Protein AF-A0A947BN71-F1 (afdb_monomer_lite)

Sequence (110 aa):
MTQFLQTMSADQVSSLLRFADFDTSIDAHERLEVEAFARGHRGFELCFASLQQFVMQCVAQSSSVPDSLLIEKAVQNRDWDLLERESGSEGRKTLQQRLRGQVDALLKGC

Foldseek 3Di:
DLVVLLPDALQRLLVVLQVVLDDDDDDPVLVVLLVCQLVPVDDCVVNLVSQQSLLSNLSNVDPDRADRLLCNCNHNNHDQVPDDDPDPPQDPVNSSNVNSPSSVVSVVVD

Secondary structure (DSSP, 8-state):
-HHHHHHS-HHHHHHHHHHTT------HHHHHHHHHHHTTSS-GGGSHHHHHHHHHHHHHH--SPPPHHIIIIIIT---GGGS--SSTT--HHHHHHHHHHHHHHHHHH-

Structure (mmCIF, N/CA/C/O backbone):
data_AF-A0A947BN71-F1
#
_entry.id   AF-A0A947BN71-F1
#
loop_
_atom_site.group_PDB
_atom_site.id
_atom_site.type_symbol
_atom_site.label_atom_id
_atom_site.label_alt_id
_atom_site.label_comp_id
_atom_site.label_asym_id
_atom_site.label_entity_id
_atom_site.label_seq_id
_atom_site.pdbx_PDB_ins_code
_atom_site.Cartn_x
_atom_site.Cartn_y
_atom_site.Cartn_z
_atom_site.occupancy
_atom_site.B_iso_or_equiv
_atom_site.auth_seq_id
_atom_site.auth_comp_id
_atom_site.auth_asym_id
_atom_site.auth_atom_id
_atom_site.pdbx_PDB_model_num
ATOM 1 N N . MET A 1 1 ? -10.697 -12.175 -10.809 1.00 45.31 1 MET A N 1
ATOM 2 C CA . MET A 1 1 ? -9.642 -12.608 -9.860 1.00 45.31 1 MET A CA 1
ATOM 3 C C . MET A 1 1 ? -9.537 -11.737 -8.604 1.00 45.31 1 MET A C 1
ATOM 5 O O . MET A 1 1 ? -8.955 -12.193 -7.635 1.00 45.31 1 MET A O 1
ATOM 9 N N . THR A 1 2 ? -10.130 -10.539 -8.562 1.00 52.03 2 THR A N 1
ATOM 10 C CA . THR A 1 2 ? -10.023 -9.595 -7.431 1.00 52.03 2 THR A CA 1
ATOM 11 C C . THR A 1 2 ? -10.850 -9.961 -6.190 1.00 52.03 2 THR A C 1
ATOM 13 O O . THR A 1 2 ? -10.456 -9.608 -5.087 1.00 52.03 2 THR A O 1
ATOM 16 N N . GLN A 1 3 ? -11.949 -10.714 -6.324 1.00 58.25 3 GLN A N 1
ATOM 17 C CA . GLN A 1 3 ? -12.826 -11.042 -5.187 1.00 58.25 3 GLN A CA 1
ATOM 18 C C . GLN A 1 3 ? -12.232 -12.080 -4.214 1.00 58.25 3 GLN A C 1
ATOM 20 O O . GLN A 1 3 ? -12.488 -12.010 -3.018 1.00 58.25 3 GLN A O 1
ATOM 25 N N . PHE A 1 4 ? -11.402 -13.008 -4.705 1.00 58.97 4 PHE A N 1
ATOM 26 C CA . PHE A 1 4 ? -10.803 -14.067 -3.877 1.00 58.97 4 PHE A CA 1
ATOM 27 C C . PHE A 1 4 ? -9.758 -13.530 -2.899 1.00 58.97 4 PHE A C 1
ATOM 29 O O . PHE A 1 4 ? -9.723 -13.947 -1.744 1.00 58.97 4 PHE A O 1
ATOM 36 N N . LEU A 1 5 ? -8.943 -12.567 -3.339 1.00 66.25 5 LEU A N 1
ATOM 37 C CA . LEU A 1 5 ? -7.953 -11.945 -2.465 1.00 66.25 5 LEU A CA 1
ATOM 38 C C . LEU A 1 5 ? -8.627 -11.181 -1.329 1.00 66.25 5 LEU A C 1
ATOM 40 O O . LEU A 1 5 ? -8.113 -11.213 -0.222 1.00 66.25 5 LEU A O 1
ATOM 44 N N . GLN A 1 6 ? -9.782 -10.551 -1.556 1.00 74.19 6 GLN A N 1
ATOM 45 C CA . GLN A 1 6 ? -10.447 -9.753 -0.521 1.00 74.19 6 GLN A CA 1
ATOM 46 C C . GLN A 1 6 ? -10.944 -10.575 0.675 1.00 74.19 6 GLN A C 1
ATOM 48 O O . GLN A 1 6 ? -11.012 -10.039 1.778 1.00 74.19 6 GLN A O 1
ATOM 53 N N . THR A 1 7 ? -11.231 -11.867 0.490 1.00 81.69 7 THR A N 1
ATOM 54 C CA . THR A 1 7 ? -11.684 -12.764 1.568 1.00 81.69 7 THR A CA 1
ATOM 55 C C . THR A 1 7 ? -10.550 -13.439 2.343 1.00 81.69 7 THR A C 1
ATOM 57 O O . THR A 1 7 ? -10.801 -14.025 3.391 1.00 81.69 7 THR A O 1
ATOM 60 N N . MET A 1 8 ? -9.316 -13.390 1.835 1.00 87.75 8 MET A N 1
ATOM 61 C CA . MET A 1 8 ? -8.155 -14.032 2.463 1.00 87.75 8 MET A CA 1
ATOM 62 C C . MET A 1 8 ? -7.588 -13.167 3.593 1.00 87.75 8 MET A C 1
ATOM 64 O O . MET A 1 8 ? -7.623 -11.937 3.516 1.00 87.75 8 MET A O 1
ATOM 68 N N . SER A 1 9 ? -7.027 -13.791 4.631 1.00 90.50 9 SER A N 1
ATOM 69 C CA . SER A 1 9 ? -6.251 -13.056 5.639 1.00 90.50 9 SER A CA 1
ATOM 70 C C . SER A 1 9 ? -4.950 -12.504 5.040 1.00 90.50 9 SER A C 1
ATOM 72 O O . SER A 1 9 ? -4.472 -12.990 4.009 1.00 90.50 9 SER A O 1
ATOM 74 N N . ALA A 1 10 ? -4.356 -11.499 5.689 1.00 90.75 10 ALA A N 1
ATOM 75 C CA . ALA A 1 10 ? -3.078 -10.926 5.263 1.00 90.75 10 ALA A CA 1
ATOM 76 C C . ALA A 1 10 ? -1.965 -11.990 5.160 1.00 90.75 10 ALA A C 1
ATOM 78 O O . ALA A 1 10 ? -1.203 -12.006 4.189 1.00 90.75 10 ALA A O 1
ATOM 79 N N . ASP A 1 11 ? -1.933 -12.936 6.103 1.00 91.94 11 ASP A N 1
ATOM 80 C CA . ASP A 1 11 ? -0.995 -14.063 6.093 1.00 91.94 11 ASP A CA 1
ATOM 81 C C . ASP A 1 11 ? -1.194 -14.964 4.874 1.00 91.94 11 ASP A C 1
ATOM 83 O O . ASP A 1 11 ? -0.232 -15.307 4.191 1.00 91.94 11 ASP A O 1
ATOM 87 N N . GLN A 1 12 ? -2.445 -15.307 4.554 1.00 93.06 12 GLN A N 1
ATOM 88 C CA . GLN A 1 12 ? -2.761 -16.155 3.405 1.00 93.06 12 GLN A CA 1
ATOM 89 C C . GLN A 1 12 ? -2.352 -15.497 2.084 1.00 93.06 12 GLN A C 1
ATOM 91 O O . GLN A 1 12 ? -1.817 -16.173 1.206 1.00 93.06 12 GLN A O 1
ATOM 96 N N . VAL A 1 13 ? -2.576 -14.187 1.938 1.00 92.94 13 VAL A N 1
ATOM 97 C CA . VAL A 1 13 ? -2.125 -13.438 0.755 1.00 92.94 13 VAL A CA 1
ATOM 98 C C . VAL A 1 13 ? -0.601 -13.417 0.676 1.0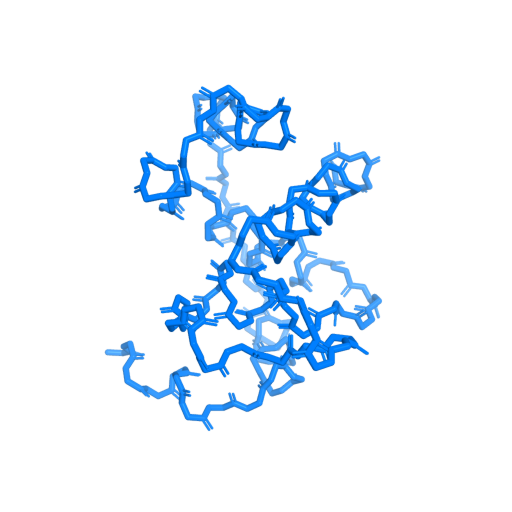0 92.94 13 VAL A C 1
ATOM 100 O O . VAL A 1 13 ? -0.046 -13.681 -0.386 1.00 92.94 13 VAL A O 1
ATOM 103 N N . SER A 1 14 ? 0.082 -13.170 1.792 1.00 92.88 14 SER A N 1
ATOM 104 C CA . SER A 1 14 ? 1.548 -13.142 1.837 1.00 92.88 14 SER A CA 1
ATOM 105 C C . SER A 1 14 ? 2.152 -14.503 1.479 1.00 92.88 14 SER A C 1
ATOM 107 O O . SER A 1 14 ? 3.070 -14.586 0.665 1.00 92.88 14 SER A O 1
ATOM 109 N N . SER A 1 15 ? 1.601 -15.590 2.026 1.00 93.38 15 SER A N 1
ATOM 110 C CA . SER A 1 15 ? 1.988 -16.957 1.667 1.00 93.38 15 SER A CA 1
ATOM 111 C C . SER A 1 15 ? 1.729 -17.265 0.196 1.00 93.38 15 SER A C 1
ATOM 113 O O . SER A 1 15 ? 2.569 -17.904 -0.432 1.00 93.38 15 SER A O 1
ATOM 115 N N . LEU A 1 16 ? 0.607 -16.803 -0.366 1.00 93.62 16 LEU A N 1
ATOM 116 C CA . LEU A 1 16 ? 0.292 -16.988 -1.782 1.00 93.62 16 LEU A CA 1
ATOM 117 C C . LEU A 1 16 ? 1.302 -16.272 -2.684 1.00 93.62 16 LEU A C 1
ATOM 119 O O . LEU A 1 16 ? 1.765 -16.874 -3.646 1.00 93.62 16 LEU A O 1
ATOM 123 N N . LEU A 1 17 ? 1.659 -15.023 -2.371 1.00 93.31 17 LEU A N 1
ATOM 124 C CA . LEU A 1 17 ? 2.633 -14.248 -3.147 1.00 93.31 17 LEU A CA 1
ATOM 125 C C . LEU A 1 17 ? 4.009 -14.920 -3.172 1.00 93.31 17 LEU A C 1
ATOM 127 O O . LEU A 1 17 ? 4.613 -15.031 -4.234 1.00 93.31 17 LEU A O 1
ATOM 131 N N . ARG A 1 18 ? 4.467 -15.427 -2.022 1.00 93.56 18 ARG A N 1
ATOM 132 C CA . ARG A 1 18 ? 5.726 -16.184 -1.922 1.00 93.56 18 ARG A CA 1
ATOM 133 C C . ARG A 1 18 ? 5.660 -17.515 -2.653 1.00 93.56 18 ARG A C 1
ATOM 135 O O . ARG A 1 18 ? 6.593 -17.883 -3.349 1.00 93.56 18 ARG A O 1
ATOM 142 N N . PHE A 1 19 ? 4.563 -18.250 -2.486 1.00 93.81 19 PHE A N 1
ATOM 143 C CA . PHE A 1 19 ? 4.380 -19.543 -3.141 1.00 93.81 19 PHE A CA 1
ATOM 144 C C . PHE A 1 19 ? 4.329 -19.409 -4.666 1.00 93.81 19 PHE A C 1
ATOM 146 O O . PHE A 1 19 ? 4.869 -20.252 -5.374 1.00 93.81 19 PHE A O 1
ATOM 153 N N . ALA A 1 20 ? 3.686 -18.352 -5.163 1.00 92.44 20 ALA A N 1
ATOM 154 C CA . ALA A 1 20 ? 3.614 -18.045 -6.584 1.00 92.44 20 ALA A CA 1
ATOM 155 C C . ALA A 1 20 ? 4.936 -17.509 -7.158 1.00 92.44 20 ALA A C 1
ATOM 157 O O . ALA A 1 20 ? 4.984 -17.280 -8.363 1.00 92.44 20 ALA A O 1
ATOM 158 N N . ASP A 1 21 ? 5.952 -17.290 -6.312 1.00 90.19 21 ASP A N 1
ATOM 159 C CA . ASP A 1 21 ? 7.206 -16.615 -6.657 1.00 90.19 21 ASP A CA 1
ATOM 160 C C . ASP A 1 21 ? 6.932 -15.328 -7.445 1.00 90.19 21 ASP A C 1
ATOM 162 O O . ASP A 1 21 ? 7.398 -15.136 -8.567 1.00 90.19 21 ASP A O 1
ATOM 166 N N . PHE A 1 22 ? 6.032 -14.496 -6.900 1.00 91.38 22 PHE A N 1
ATOM 167 C CA . PHE A 1 22 ? 5.541 -13.328 -7.616 1.00 91.38 22 PHE A CA 1
ATOM 168 C C . PHE A 1 22 ? 6.696 -12.373 -7.925 1.00 91.38 22 PHE A C 1
ATOM 170 O O . PHE A 1 22 ? 7.229 -11.707 -7.036 1.00 91.38 22 PHE A O 1
ATOM 177 N N . ASP A 1 23 ? 7.024 -12.281 -9.208 1.00 88.75 23 ASP A N 1
ATOM 178 C CA . ASP A 1 23 ? 8.059 -11.407 -9.729 1.00 88.75 23 ASP A CA 1
ATOM 179 C C . ASP A 1 23 ? 7.456 -10.451 -10.759 1.00 88.75 23 ASP A C 1
ATOM 181 O O . ASP A 1 23 ? 6.819 -10.851 -11.737 1.00 88.75 23 ASP A O 1
ATOM 185 N N . THR A 1 24 ? 7.628 -9.160 -10.508 1.00 87.12 24 THR A N 1
ATOM 186 C CA . THR A 1 24 ? 7.230 -8.086 -11.415 1.00 87.12 24 THR A CA 1
ATOM 187 C C . THR A 1 24 ? 8.313 -7.029 -11.385 1.00 87.12 24 THR A C 1
ATOM 189 O O . THR A 1 24 ? 8.836 -6.705 -10.327 1.00 87.12 24 THR A O 1
ATOM 192 N N . SER A 1 25 ? 8.644 -6.446 -12.528 1.00 82.62 25 SER A N 1
ATOM 193 C CA . SER A 1 25 ? 9.518 -5.277 -12.563 1.00 82.62 25 SER A CA 1
ATOM 194 C C . SER A 1 25 ? 8.666 -4.018 -12.484 1.00 82.62 25 SER A C 1
ATOM 196 O O . SER A 1 25 ? 7.836 -3.814 -13.369 1.00 82.62 25 SER A O 1
ATOM 198 N N . ILE A 1 26 ? 8.891 -3.181 -11.473 1.00 88.69 26 ILE A N 1
ATOM 199 C CA . ILE A 1 26 ? 8.436 -1.789 -11.520 1.00 88.69 26 ILE A CA 1
ATOM 200 C C . ILE A 1 26 ? 9.467 -0.938 -12.263 1.00 88.69 26 ILE A C 1
ATOM 202 O O . ILE A 1 26 ? 10.678 -1.110 -12.081 1.00 88.69 26 ILE A O 1
ATOM 206 N N . ASP A 1 27 ? 9.008 -0.028 -13.112 1.00 91.88 27 ASP A N 1
ATOM 207 C CA . ASP A 1 27 ? 9.891 0.888 -13.824 1.00 91.88 27 ASP A CA 1
ATOM 208 C C . ASP A 1 27 ? 10.316 2.093 -12.955 1.00 91.88 27 ASP A C 1
ATOM 210 O O . ASP A 1 27 ? 9.919 2.263 -11.796 1.00 91.88 27 ASP A O 1
ATOM 214 N N . ALA A 1 28 ? 11.187 2.947 -13.502 1.00 92.94 28 ALA A N 1
ATOM 215 C CA . ALA A 1 28 ? 11.684 4.118 -12.783 1.00 92.94 28 ALA A CA 1
ATOM 216 C C . ALA A 1 28 ? 10.580 5.146 -12.473 1.00 92.94 28 ALA A C 1
ATOM 218 O O . ALA A 1 28 ? 10.674 5.863 -11.476 1.00 92.94 28 ALA A O 1
ATOM 219 N N . HIS A 1 29 ? 9.550 5.240 -13.315 1.00 93.25 29 HIS A N 1
ATOM 220 C CA . HIS A 1 29 ? 8.432 6.148 -13.104 1.00 93.25 29 HIS A CA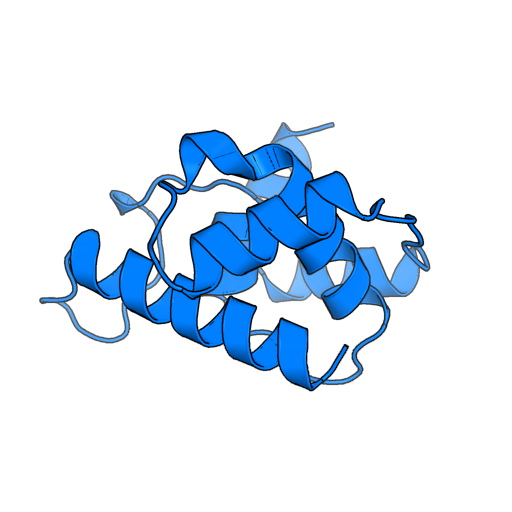 1
ATOM 221 C C . HIS A 1 29 ? 7.535 5.643 -11.974 1.00 93.25 29 HIS A C 1
ATOM 223 O O . HIS A 1 29 ? 7.260 6.389 -11.037 1.00 93.25 29 HIS A O 1
ATOM 229 N N . GLU A 1 30 ? 7.166 4.366 -12.004 1.00 93.94 30 GLU A N 1
ATOM 230 C CA . GLU A 1 30 ? 6.386 3.697 -10.962 1.00 93.94 30 GLU A CA 1
ATOM 231 C C . GLU A 1 30 ? 7.093 3.786 -9.607 1.00 93.94 30 GLU A C 1
ATOM 233 O O . GLU A 1 30 ? 6.475 4.149 -8.602 1.00 93.94 30 GLU A O 1
ATOM 238 N N . ARG A 1 31 ? 8.418 3.575 -9.576 1.00 94.50 31 ARG A N 1
ATOM 239 C CA . ARG A 1 31 ? 9.214 3.754 -8.353 1.00 94.50 31 ARG A CA 1
ATOM 240 C C . ARG A 1 31 ? 9.126 5.183 -7.808 1.00 94.50 31 ARG A C 1
ATOM 242 O O . ARG A 1 31 ? 8.940 5.361 -6.604 1.00 94.50 31 ARG A O 1
ATOM 249 N N . LEU A 1 32 ? 9.197 6.204 -8.667 1.00 95.31 32 LEU A N 1
ATOM 250 C CA . LEU A 1 32 ? 9.031 7.603 -8.248 1.00 95.31 32 LEU A CA 1
ATOM 251 C C . LEU A 1 32 ? 7.635 7.876 -7.673 1.00 95.31 32 LEU A C 1
ATOM 253 O O . LEU A 1 32 ? 7.503 8.656 -6.727 1.00 95.31 32 LEU A O 1
ATOM 257 N N . GLU A 1 33 ? 6.590 7.240 -8.203 1.00 96.06 33 GLU A N 1
ATOM 258 C CA . GLU A 1 33 ? 5.239 7.371 -7.656 1.00 96.06 33 GLU A CA 1
ATOM 259 C C . GLU A 1 33 ? 5.125 6.779 -6.247 1.00 96.06 33 GLU A C 1
ATOM 261 O O . GLU A 1 33 ? 4.511 7.395 -5.367 1.00 96.06 33 GLU A O 1
ATOM 266 N N . VAL A 1 34 ? 5.745 5.617 -6.020 1.00 96.50 34 VAL A N 1
ATOM 267 C CA . VAL A 1 34 ? 5.806 4.963 -4.705 1.00 96.50 34 VAL A CA 1
ATOM 268 C C . VAL A 1 34 ? 6.580 5.828 -3.707 1.00 96.50 34 VAL A C 1
ATOM 270 O O . VAL A 1 34 ? 6.106 6.066 -2.594 1.00 96.50 34 VAL A O 1
ATOM 273 N N . GLU A 1 35 ? 7.721 6.387 -4.111 1.00 96.62 35 GLU A N 1
ATOM 274 C CA . GLU A 1 35 ? 8.486 7.323 -3.281 1.00 96.62 35 GLU A CA 1
ATOM 275 C C . GLU A 1 35 ? 7.686 8.587 -2.938 1.00 96.62 35 GLU A C 1
ATOM 277 O O . GLU A 1 35 ? 7.683 9.047 -1.792 1.00 96.62 35 GLU A O 1
ATOM 282 N N . ALA A 1 36 ? 6.978 9.158 -3.916 1.00 96.88 36 ALA A N 1
ATOM 283 C CA . ALA A 1 36 ? 6.133 10.327 -3.703 1.00 96.88 36 ALA A CA 1
ATOM 284 C C . ALA A 1 36 ? 4.990 10.032 -2.721 1.00 96.88 36 ALA A C 1
ATOM 286 O O . ALA A 1 36 ? 4.625 10.898 -1.919 1.00 96.88 36 ALA A O 1
ATOM 287 N N . PHE A 1 37 ? 4.433 8.818 -2.745 1.00 97.38 37 PHE A N 1
ATOM 288 C CA . PHE A 1 37 ? 3.456 8.377 -1.756 1.00 97.38 37 PHE A CA 1
ATOM 289 C C . PHE A 1 37 ? 4.065 8.267 -0.358 1.00 97.38 37 PHE A C 1
ATOM 291 O O . PHE A 1 37 ? 3.522 8.868 0.574 1.00 97.38 37 PHE A O 1
ATOM 298 N N . ALA A 1 38 ? 5.193 7.563 -0.222 1.00 97.00 38 ALA A N 1
ATOM 299 C CA . ALA A 1 38 ? 5.887 7.344 1.047 1.00 97.00 38 ALA A CA 1
ATOM 300 C C . ALA A 1 38 ? 6.265 8.668 1.735 1.00 97.00 38 ALA A C 1
ATOM 302 O O . ALA A 1 38 ? 6.007 8.859 2.922 1.00 97.00 38 ALA A O 1
ATOM 303 N N . ARG A 1 39 ? 6.760 9.644 0.963 1.00 96.06 39 ARG A N 1
ATOM 304 C CA . ARG A 1 39 ? 7.109 10.999 1.442 1.00 96.06 39 ARG A CA 1
ATOM 305 C C . ARG A 1 39 ? 5.900 11.921 1.624 1.00 96.06 39 ARG A C 1
ATOM 307 O O . ARG A 1 39 ? 6.010 13.034 2.130 1.00 96.06 39 ARG A O 1
ATOM 314 N N . GLY A 1 40 ? 4.726 11.463 1.213 1.00 94.56 40 GLY A N 1
ATOM 315 C CA . GLY A 1 40 ? 3.458 12.138 1.414 1.00 94.56 40 GLY A CA 1
ATOM 316 C C . GLY A 1 40 ? 3.091 13.223 0.409 1.00 94.56 40 GLY A C 1
ATOM 317 O O . GLY A 1 40 ? 2.099 13.921 0.623 1.00 94.56 40 GLY A O 1
ATOM 318 N N . HIS A 1 41 ? 3.822 13.313 -0.700 1.00 94.75 41 HIS A N 1
ATOM 319 C CA . HIS A 1 41 ? 3.543 14.206 -1.825 1.00 94.75 41 HIS A CA 1
ATOM 320 C C . HIS A 1 41 ? 2.374 13.729 -2.696 1.00 94.75 41 HIS A C 1
ATOM 322 O O . HIS A 1 41 ? 1.802 14.52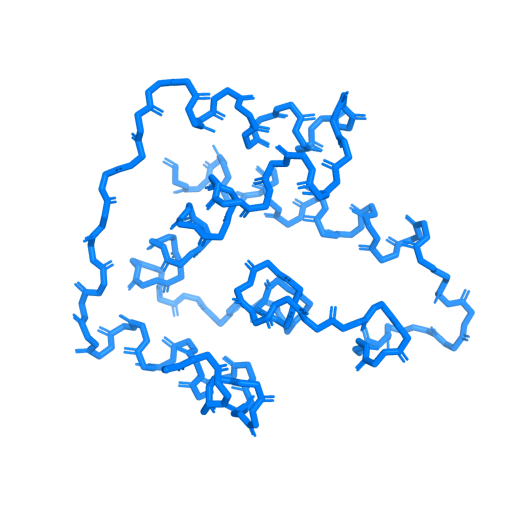8 -3.435 1.00 94.75 41 HIS A O 1
ATOM 328 N N . ARG A 1 42 ? 1.993 12.446 -2.601 1.00 92.31 42 ARG A N 1
ATOM 329 C CA . ARG A 1 42 ? 0.882 11.868 -3.367 1.00 92.31 42 ARG A CA 1
ATOM 330 C C . ARG A 1 42 ? -0.152 11.162 -2.487 1.00 92.31 42 ARG A C 1
ATOM 332 O O . ARG A 1 42 ? 0.152 10.627 -1.415 1.00 92.31 42 ARG A O 1
ATOM 339 N N . GLY A 1 43 ? -1.408 11.215 -2.927 1.00 93.56 43 GLY A N 1
ATOM 340 C CA . GLY A 1 43 ? -2.514 10.465 -2.332 1.00 93.56 43 GLY A CA 1
ATOM 341 C C . GLY A 1 43 ? -2.502 9.004 -2.779 1.00 93.56 43 GLY A C 1
ATOM 342 O O . GLY A 1 43 ? -2.050 8.712 -3.879 1.00 93.56 43 GLY A O 1
ATOM 343 N N . PHE A 1 44 ? -3.031 8.113 -1.937 1.00 93.44 44 PHE A N 1
ATOM 344 C CA . PHE A 1 44 ? -3.056 6.664 -2.176 1.00 93.44 44 PHE A CA 1
ATOM 345 C C . PHE A 1 44 ? -3.688 6.282 -3.525 1.00 93.44 44 PHE A C 1
ATOM 347 O O . PHE A 1 44 ? -3.076 5.563 -4.303 1.00 93.44 44 PHE A O 1
ATOM 354 N N . GLU A 1 45 ? -4.871 6.821 -3.837 1.00 93.38 45 GLU A N 1
ATOM 355 C CA . GLU A 1 45 ? -5.614 6.453 -5.056 1.00 93.38 45 GLU A CA 1
ATOM 356 C C . GLU A 1 45 ? -4.842 6.767 -6.346 1.00 93.38 45 GLU A C 1
ATOM 358 O O . GLU A 1 45 ? -4.996 6.083 -7.351 1.00 93.38 45 GLU A O 1
ATOM 363 N N . LEU A 1 46 ? -3.988 7.795 -6.320 1.00 92.31 46 LEU A N 1
ATOM 364 C CA . LEU A 1 46 ? -3.233 8.229 -7.495 1.00 92.31 46 LEU A CA 1
ATOM 365 C C . LEU A 1 46 ? -2.026 7.337 -7.797 1.00 92.31 46 LEU A C 1
ATOM 367 O O . LEU A 1 46 ? -1.533 7.374 -8.916 1.00 92.31 46 LEU A O 1
ATOM 371 N N . CYS A 1 47 ? -1.524 6.592 -6.813 1.00 94.38 47 CYS A N 1
ATOM 372 C CA . CYS A 1 47 ? -0.354 5.720 -6.950 1.00 94.38 47 CYS A CA 1
ATOM 373 C C . CYS A 1 47 ? -0.690 4.247 -6.696 1.00 94.38 47 CYS A C 1
ATOM 375 O O . CYS A 1 47 ? 0.223 3.448 -6.517 1.00 94.38 47 CYS A O 1
ATOM 377 N N . PHE A 1 48 ? -1.975 3.885 -6.607 1.00 94.38 48 PHE A N 1
ATOM 378 C CA . PHE A 1 48 ? -2.381 2.564 -6.133 1.00 94.38 48 PHE A CA 1
ATOM 379 C C . PHE A 1 48 ? -1.810 1.428 -6.989 1.00 94.38 48 PHE A C 1
ATOM 381 O O . PHE A 1 48 ? -1.296 0.474 -6.423 1.00 94.38 48 PHE A O 1
ATOM 388 N N . ALA A 1 49 ? -1.845 1.540 -8.320 1.00 93.00 49 ALA A N 1
ATOM 389 C CA . ALA A 1 49 ? -1.349 0.488 -9.213 1.00 93.00 49 ALA A CA 1
ATOM 390 C C . ALA A 1 49 ? 0.149 0.199 -8.991 1.00 93.00 49 ALA A C 1
ATOM 392 O O . ALA A 1 49 ? 0.523 -0.929 -8.671 1.00 93.00 49 ALA A O 1
ATOM 393 N N . SER A 1 50 ? 0.976 1.244 -9.058 1.00 95.06 50 SER A N 1
ATOM 394 C CA . SER A 1 50 ? 2.426 1.189 -8.838 1.00 95.06 50 SER A CA 1
ATOM 395 C C . SER A 1 50 ? 2.766 0.718 -7.419 1.00 95.06 50 SER A C 1
ATOM 397 O O . SER A 1 50 ? 3.652 -0.108 -7.211 1.00 95.06 50 SER A O 1
ATOM 399 N N . LEU A 1 51 ? 2.011 1.197 -6.423 1.00 95.50 51 LEU A N 1
ATOM 400 C CA . LEU A 1 51 ? 2.167 0.797 -5.028 1.00 95.50 51 LEU A CA 1
ATOM 401 C C . LEU A 1 51 ? 1.825 -0.679 -4.812 1.00 95.50 51 LEU A C 1
ATOM 403 O O . LEU A 1 51 ? 2.556 -1.374 -4.112 1.00 95.50 51 LEU A O 1
ATOM 407 N N . GLN A 1 52 ? 0.730 -1.156 -5.399 1.00 95.50 52 GLN A N 1
ATOM 408 C CA . GLN A 1 52 ? 0.281 -2.535 -5.266 1.00 95.50 52 GLN A CA 1
ATOM 409 C C . GLN A 1 52 ? 1.330 -3.497 -5.825 1.00 95.50 52 GLN A C 1
ATOM 411 O O . GLN A 1 52 ? 1.716 -4.436 -5.132 1.00 95.50 52 GLN A O 1
ATOM 416 N N . GLN A 1 53 ? 1.831 -3.237 -7.035 1.00 94.75 53 GLN A N 1
ATOM 417 C CA . GLN A 1 53 ? 2.874 -4.058 -7.654 1.00 94.75 53 GLN A CA 1
ATOM 418 C C . GLN A 1 53 ? 4.158 -4.080 -6.821 1.00 94.75 53 GLN A C 1
ATOM 420 O O . GLN A 1 53 ? 4.669 -5.160 -6.521 1.00 94.75 53 GLN A O 1
ATOM 425 N N . PHE A 1 54 ? 4.632 -2.909 -6.386 1.00 95.38 54 PHE A N 1
ATOM 426 C CA . PHE A 1 54 ? 5.824 -2.793 -5.548 1.00 95.38 54 PHE A CA 1
ATOM 427 C C . PHE A 1 54 ? 5.694 -3.579 -4.238 1.00 95.38 54 PHE A C 1
ATOM 429 O O . PHE A 1 54 ? 6.572 -4.362 -3.877 1.00 95.38 54 PHE A O 1
ATOM 436 N N . VAL A 1 55 ? 4.577 -3.400 -3.527 1.00 94.94 55 VAL A N 1
ATOM 437 C CA . VAL A 1 55 ? 4.347 -4.088 -2.253 1.00 94.94 55 VAL A CA 1
ATOM 438 C C . VAL A 1 55 ? 4.232 -5.596 -2.464 1.00 94.94 55 VAL A C 1
ATOM 440 O O . VAL A 1 55 ? 4.828 -6.351 -1.700 1.00 94.94 55 VAL A O 1
ATOM 443 N N . MET A 1 56 ? 3.519 -6.050 -3.499 1.00 94.81 56 MET A N 1
ATOM 444 C CA . MET A 1 56 ? 3.417 -7.478 -3.814 1.00 94.81 56 MET A CA 1
ATOM 445 C C . MET A 1 56 ? 4.794 -8.101 -4.073 1.00 94.81 56 MET A C 1
ATOM 447 O O . MET A 1 56 ? 5.073 -9.173 -3.538 1.00 94.81 56 MET A O 1
ATOM 451 N N . GLN A 1 57 ? 5.661 -7.412 -4.823 1.00 93.81 57 GLN A N 1
ATOM 452 C CA . GLN A 1 57 ? 7.029 -7.859 -5.089 1.00 93.81 57 GLN A CA 1
ATOM 453 C C . GLN A 1 57 ? 7.862 -7.949 -3.802 1.00 93.81 57 GLN A C 1
ATOM 455 O O . GLN A 1 57 ? 8.427 -9.001 -3.505 1.00 93.81 57 GLN A O 1
ATOM 460 N N . CYS A 1 58 ? 7.901 -6.885 -2.994 1.00 93.50 58 CYS A N 1
ATOM 461 C CA . CYS A 1 58 ? 8.673 -6.891 -1.747 1.00 93.50 58 CYS A CA 1
ATOM 462 C C . CYS A 1 58 ? 8.164 -7.946 -0.748 1.00 93.50 58 CYS A C 1
ATOM 464 O O . CYS A 1 58 ? 8.959 -8.561 -0.040 1.00 93.50 58 CYS A O 1
ATOM 466 N N . VAL A 1 59 ? 6.853 -8.205 -0.691 1.00 93.50 59 VAL A N 1
ATOM 467 C CA . VAL A 1 59 ? 6.282 -9.263 0.164 1.00 93.50 59 VAL A CA 1
ATOM 468 C C . VAL A 1 59 ? 6.667 -10.660 -0.328 1.00 93.50 59 VAL A C 1
ATOM 470 O O . VAL A 1 59 ? 6.963 -11.526 0.499 1.00 93.50 59 VAL A O 1
ATOM 473 N N . ALA A 1 60 ? 6.682 -10.881 -1.645 1.00 93.38 60 ALA A N 1
ATOM 474 C CA . ALA A 1 60 ? 7.096 -12.150 -2.239 1.00 93.38 60 ALA A CA 1
ATOM 475 C C . ALA A 1 60 ? 8.582 -12.451 -1.981 1.00 93.38 60 ALA A C 1
ATOM 477 O O . ALA A 1 60 ? 8.932 -13.587 -1.672 1.00 93.38 60 ALA A O 1
ATOM 478 N N . GLN A 1 61 ? 9.439 -11.427 -2.031 1.00 91.31 61 GLN A N 1
ATOM 479 C CA . GLN A 1 61 ? 10.887 -11.558 -1.831 1.00 91.31 61 GLN A CA 1
ATOM 480 C C . GLN A 1 61 ? 11.308 -11.547 -0.351 1.00 91.31 61 GLN A C 1
ATOM 482 O O . GLN A 1 61 ? 12.395 -12.013 -0.007 1.00 91.31 61 GLN A O 1
ATOM 487 N N . SER A 1 62 ? 10.464 -11.028 0.544 1.00 88.25 62 SER A N 1
ATOM 488 C CA . SER A 1 62 ? 10.764 -10.962 1.974 1.00 88.25 62 SER A CA 1
ATOM 489 C C . SER A 1 62 ? 10.382 -12.242 2.719 1.00 88.25 62 SER A C 1
ATOM 491 O O . SER A 1 62 ? 9.268 -12.763 2.598 1.00 88.25 62 SER A O 1
ATOM 493 N N . SER A 1 63 ? 11.275 -12.690 3.604 1.00 83.38 63 SER A N 1
ATOM 494 C CA . SER A 1 63 ? 11.009 -13.745 4.587 1.00 83.38 63 SER A CA 1
ATOM 495 C C . SER A 1 63 ? 10.295 -13.242 5.851 1.00 83.38 63 SER A C 1
ATOM 497 O O . SER A 1 63 ? 9.806 -14.057 6.634 1.00 83.38 63 SER A O 1
ATOM 499 N N . SER A 1 64 ? 10.208 -11.922 6.064 1.00 86.00 64 SER A N 1
ATOM 500 C CA . SER A 1 64 ? 9.545 -11.336 7.236 1.00 86.00 64 SER A CA 1
ATOM 501 C C . SER A 1 64 ? 8.025 -11.370 7.108 1.00 86.00 64 SER A C 1
ATOM 503 O O . SER A 1 64 ? 7.478 -11.260 6.014 1.00 86.00 64 SER A O 1
ATOM 505 N N . VAL A 1 65 ? 7.310 -11.510 8.225 1.00 84.94 65 VAL A N 1
ATOM 506 C CA . VAL A 1 65 ? 5.847 -11.366 8.228 1.00 84.94 65 VAL A CA 1
ATOM 507 C C . VAL A 1 65 ? 5.519 -9.883 8.008 1.00 84.94 65 VAL A C 1
ATOM 509 O O . VAL A 1 65 ? 5.945 -9.061 8.823 1.00 84.94 65 VAL A O 1
ATOM 512 N N . PRO A 1 66 ? 4.840 -9.516 6.906 1.00 88.88 66 PRO A N 1
ATOM 513 C CA . PRO A 1 66 ? 4.460 -8.134 6.668 1.00 88.88 66 PRO A CA 1
ATOM 514 C C . PRO A 1 66 ? 3.345 -7.726 7.628 1.00 88.88 66 PRO A C 1
ATOM 516 O O . PRO A 1 66 ? 2.547 -8.546 8.074 1.00 88.88 66 PRO A O 1
ATOM 519 N N . ASP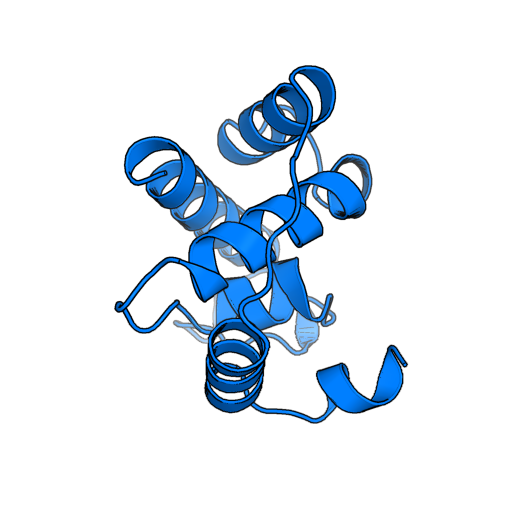 A 1 67 ? 3.276 -6.434 7.912 1.00 92.12 67 ASP A N 1
ATOM 520 C CA . ASP A 1 67 ? 2.184 -5.869 8.693 1.00 92.12 67 ASP A CA 1
ATOM 521 C C . ASP A 1 67 ? 0.834 -6.036 7.969 1.00 92.12 67 ASP A C 1
ATOM 523 O O . ASP A 1 67 ? 0.754 -5.891 6.742 1.00 92.12 67 ASP A O 1
ATOM 527 N N . SER A 1 68 ? -0.234 -6.336 8.719 1.00 93.31 68 SER A N 1
ATOM 528 C CA . SER A 1 68 ? -1.564 -6.580 8.151 1.00 93.31 68 SER A CA 1
ATOM 529 C C . SER A 1 68 ? -2.085 -5.369 7.377 1.00 93.31 68 SER A C 1
ATOM 531 O O . SER A 1 68 ? -2.631 -5.548 6.287 1.00 93.31 68 SER A O 1
ATOM 533 N N . LEU A 1 69 ? -1.827 -4.139 7.845 1.00 94.88 69 LEU A N 1
ATOM 534 C CA . LEU A 1 69 ? -2.246 -2.909 7.167 1.00 94.88 69 LEU A CA 1
ATOM 535 C C . LEU A 1 69 ? -1.688 -2.830 5.743 1.00 94.88 69 LEU A C 1
ATOM 537 O O . LEU A 1 69 ? -2.392 -2.414 4.818 1.00 94.88 69 LEU A O 1
ATOM 541 N N . LEU A 1 70 ? -0.422 -3.209 5.571 1.00 95.00 70 LEU A N 1
ATOM 542 C CA . LEU A 1 70 ? 0.260 -3.163 4.286 1.00 95.00 70 LEU A CA 1
ATOM 543 C C . LEU A 1 70 ? -0.446 -4.073 3.276 1.00 95.00 70 LEU A C 1
ATOM 545 O O . LEU A 1 70 ? -0.742 -3.652 2.160 1.00 95.00 70 LEU A O 1
ATOM 549 N N . ILE A 1 71 ? -0.766 -5.302 3.677 1.00 95.25 71 ILE A N 1
ATOM 550 C CA . ILE A 1 71 ? -1.439 -6.268 2.805 1.00 95.25 71 ILE A CA 1
ATOM 551 C C . ILE A 1 71 ? -2.885 -5.852 2.547 1.00 95.25 71 ILE A C 1
ATOM 553 O O . ILE A 1 71 ? -3.320 -5.763 1.397 1.00 95.25 71 ILE A O 1
ATOM 557 N N . GLU A 1 72 ? -3.626 -5.541 3.605 1.00 94.81 72 GLU A N 1
ATOM 558 C CA . GLU A 1 72 ? -5.039 -5.193 3.520 1.00 94.81 72 GLU A CA 1
ATOM 559 C C . GLU A 1 72 ? -5.275 -3.958 2.662 1.00 94.81 72 GLU A C 1
ATOM 561 O O . GLU A 1 72 ? -6.187 -3.941 1.826 1.00 94.81 72 GLU A O 1
ATOM 566 N N . LYS A 1 73 ? -4.433 -2.931 2.820 1.00 95.38 73 LYS A N 1
ATOM 567 C CA . LYS A 1 73 ? -4.609 -1.694 2.073 1.00 95.38 73 LYS A CA 1
ATOM 568 C C . LYS A 1 73 ? -3.859 -1.675 0.749 1.00 95.38 73 LYS A C 1
ATOM 570 O O . LYS A 1 73 ? -4.480 -1.392 -0.271 1.00 95.38 73 LYS A O 1
ATOM 575 N N . ALA A 1 74 ? -2.559 -1.956 0.724 1.00 95.12 74 ALA A N 1
ATOM 576 C CA . ALA A 1 74 ? -1.776 -1.807 -0.504 1.00 95.12 74 ALA A CA 1
ATOM 577 C C . ALA A 1 74 ? -1.952 -2.976 -1.483 1.00 95.12 74 ALA A C 1
ATOM 579 O O . ALA A 1 74 ? -1.843 -2.756 -2.684 1.00 95.12 74 ALA A O 1
ATOM 580 N N . VAL A 1 75 ? -2.279 -4.186 -1.009 1.00 94.31 75 VAL A N 1
ATOM 581 C CA . VAL A 1 75 ? -2.470 -5.358 -1.885 1.00 94.31 75 VAL A CA 1
ATOM 582 C C . VAL A 1 75 ? -3.947 -5.640 -2.151 1.00 94.31 75 VAL A C 1
ATOM 584 O O . VAL A 1 75 ? -4.347 -5.786 -3.303 1.00 94.31 75 VAL A O 1
ATOM 587 N N . GLN A 1 76 ? -4.780 -5.706 -1.113 1.00 93.69 76 GLN A N 1
ATOM 588 C CA . GLN A 1 76 ? -6.199 -6.075 -1.246 1.00 93.69 76 GLN A CA 1
ATOM 589 C C . GLN A 1 76 ? -7.128 -4.874 -1.507 1.00 93.69 76 GLN A C 1
ATOM 591 O O . GLN A 1 76 ? -8.302 -5.072 -1.837 1.00 93.69 76 GLN A O 1
ATOM 596 N N . ASN A 1 77 ? -6.614 -3.646 -1.362 1.00 94.44 77 ASN A N 1
ATOM 597 C CA . ASN A 1 77 ? -7.363 -2.389 -1.442 1.00 94.44 77 ASN A CA 1
ATOM 598 C C . ASN A 1 77 ? -8.659 -2.386 -0.622 1.00 94.44 77 ASN A C 1
ATOM 600 O O . ASN A 1 77 ? -9.719 -1.984 -1.105 1.00 94.44 77 ASN A O 1
ATOM 604 N N . ARG A 1 78 ? -8.589 -2.855 0.626 1.00 93.44 78 ARG A N 1
ATOM 605 C CA . ARG A 1 78 ? -9.731 -2.787 1.540 1.00 93.44 78 ARG A CA 1
ATOM 606 C C . ARG A 1 78 ? -10.095 -1.335 1.858 1.00 93.44 78 ARG A C 1
ATOM 608 O O . ARG A 1 78 ? -9.258 -0.423 1.791 1.00 93.44 78 ARG A O 1
ATOM 615 N N . ASP A 1 79 ? -11.367 -1.117 2.176 1.00 91.75 79 ASP A N 1
ATOM 616 C CA . ASP A 1 79 ? -11.847 0.187 2.628 1.00 91.75 79 ASP A CA 1
ATOM 617 C C . ASP A 1 79 ? -11.180 0.559 3.959 1.00 91.75 79 ASP A C 1
ATOM 619 O O . ASP A 1 79 ? -10.975 -0.309 4.804 1.00 91.75 79 ASP A O 1
ATOM 623 N N . TRP A 1 80 ? -10.859 1.842 4.146 1.00 92.19 80 TRP A N 1
ATOM 624 C CA . TRP A 1 80 ? -10.245 2.369 5.367 1.00 92.19 80 TRP A CA 1
ATOM 625 C C . TRP A 1 80 ? -11.053 2.052 6.628 1.00 92.19 80 TRP A C 1
ATOM 627 O O . TRP A 1 80 ? -10.469 1.886 7.698 1.00 92.19 80 TRP A O 1
ATOM 637 N N . ASP A 1 81 ? -12.376 1.958 6.508 1.00 90.62 81 ASP A N 1
ATOM 638 C CA . ASP A 1 81 ? -13.253 1.659 7.638 1.00 90.62 81 ASP A CA 1
ATOM 639 C C . ASP A 1 81 ? -13.198 0.186 8.069 1.00 90.62 81 ASP A C 1
ATOM 641 O O . ASP A 1 81 ? -13.557 -0.127 9.203 1.00 90.62 81 ASP A O 1
ATOM 645 N N . LEU A 1 82 ? -12.692 -0.698 7.202 1.00 89.31 82 LEU A N 1
ATOM 646 C CA . LEU A 1 82 ? -12.579 -2.142 7.431 1.00 89.31 82 LEU A CA 1
ATOM 647 C C . LEU A 1 82 ? -11.168 -2.591 7.839 1.00 89.31 82 LEU A C 1
ATOM 649 O O . LEU A 1 82 ? -10.960 -3.783 8.053 1.00 89.31 82 LEU A O 1
ATOM 653 N N . LEU A 1 83 ? -10.203 -1.669 7.902 1.00 90.56 83 LEU A N 1
ATOM 654 C CA . LEU A 1 83 ? -8.813 -1.984 8.241 1.00 90.56 83 LEU A CA 1
ATOM 655 C C . LEU A 1 83 ? -8.633 -2.200 9.742 1.00 90.56 83 LEU A C 1
ATOM 657 O O . LEU A 1 83 ? -9.255 -1.521 10.566 1.00 90.56 83 LEU A O 1
ATOM 661 N N . GLU A 1 84 ? -7.708 -3.095 10.080 1.00 86.50 84 GLU A N 1
ATOM 662 C CA . GLU A 1 84 ? -7.274 -3.307 11.456 1.00 86.50 84 GLU A CA 1
ATOM 663 C C . GLU A 1 84 ? -6.602 -2.047 12.036 1.00 86.50 84 GLU A C 1
ATOM 665 O O . GLU A 1 84 ? -5.782 -1.374 11.395 1.00 86.50 84 GLU A O 1
ATOM 670 N N . ARG A 1 85 ? -6.967 -1.711 13.276 1.00 87.00 85 ARG A N 1
ATOM 671 C CA . ARG A 1 85 ? -6.502 -0.510 13.980 1.00 87.00 85 ARG A CA 1
ATOM 672 C C . ARG A 1 85 ? -5.679 -0.910 15.189 1.00 87.00 85 ARG A C 1
ATOM 674 O O . ARG A 1 85 ? -6.086 -1.783 15.947 1.00 87.00 85 ARG A O 1
ATOM 681 N N . GLU A 1 86 ? -4.574 -0.209 15.416 1.00 84.44 86 GLU A N 1
ATOM 682 C CA . GLU A 1 86 ? -3.790 -0.394 16.649 1.00 84.44 86 GLU A CA 1
ATOM 683 C C . GLU A 1 86 ? -4.504 0.198 17.868 1.00 84.44 86 GLU A C 1
ATOM 685 O O . GLU A 1 86 ? -4.338 -0.262 18.996 1.00 84.44 86 GLU A O 1
ATOM 69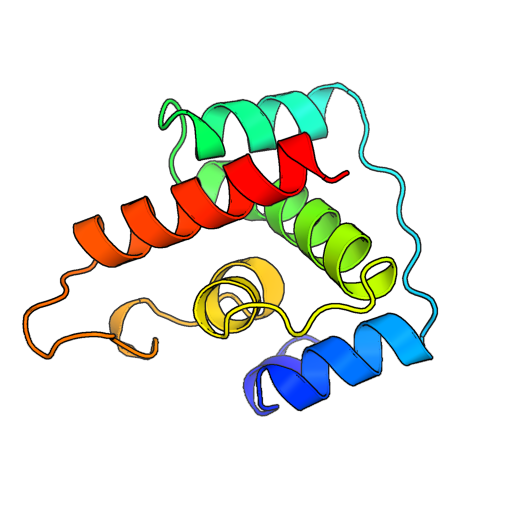0 N N . SER A 1 87 ? -5.314 1.235 17.646 1.00 81.06 87 SER A N 1
ATOM 691 C CA . SER A 1 87 ? -6.108 1.873 18.690 1.00 81.06 87 SER A CA 1
ATOM 692 C C . SER A 1 87 ? -7.492 2.250 18.173 1.00 81.06 87 SER A C 1
ATOM 694 O O . SER A 1 87 ? -7.664 2.629 17.015 1.00 81.06 87 SER A O 1
ATOM 696 N N . GLY A 1 88 ? -8.498 2.206 19.049 1.00 76.19 88 GLY A N 1
ATOM 697 C CA . GLY A 1 88 ? -9.875 2.563 18.687 1.00 76.19 88 GLY A CA 1
ATOM 698 C C . GLY A 1 88 ? -10.057 4.015 18.216 1.00 76.19 88 GLY A C 1
ATOM 699 O O . GLY A 1 88 ? -11.074 4.333 17.610 1.00 76.19 88 GLY A O 1
ATOM 700 N N . SER A 1 89 ? -9.082 4.897 18.462 1.00 80.00 89 SER A N 1
ATOM 701 C CA . SER A 1 89 ? -9.080 6.297 18.013 1.00 80.00 89 SER A CA 1
ATOM 702 C C . SER A 1 89 ? -8.345 6.520 16.687 1.00 80.00 89 SER A C 1
ATOM 704 O O . SER A 1 89 ? -8.290 7.651 16.197 1.00 80.00 89 SER A O 1
ATOM 706 N N . GLU A 1 90 ? -7.772 5.473 16.092 1.00 87.56 90 GLU A N 1
ATOM 707 C CA . GLU A 1 90 ? -6.979 5.592 14.877 1.00 87.56 90 GLU A CA 1
ATOM 708 C C . GLU A 1 90 ? -7.869 5.952 13.682 1.00 87.56 90 GLU A C 1
ATOM 710 O O . GLU A 1 90 ? -8.614 5.123 13.174 1.00 87.56 90 GLU A O 1
ATOM 715 N N . GLY A 1 91 ? -7.828 7.207 13.232 1.00 91.75 91 GLY A N 1
ATOM 716 C CA . GLY A 1 91 ? -8.569 7.653 12.051 1.00 91.75 91 GLY A CA 1
ATOM 717 C C . GLY A 1 91 ? -7.834 7.360 10.739 1.00 91.75 91 GLY A C 1
ATOM 718 O O . GLY A 1 91 ? -6.634 7.091 10.722 1.00 91.75 91 GLY A O 1
ATOM 719 N N . ARG A 1 92 ? -8.530 7.536 9.606 1.00 93.69 92 ARG A N 1
ATOM 720 C CA . ARG A 1 92 ? -7.974 7.363 8.247 1.00 93.69 92 ARG A CA 1
ATOM 721 C C . ARG A 1 92 ? -6.621 8.050 8.040 1.00 93.69 92 ARG A C 1
ATOM 723 O O . ARG A 1 92 ? -5.731 7.483 7.419 1.00 93.69 92 ARG A O 1
ATOM 730 N N . LYS A 1 93 ? -6.455 9.278 8.543 1.00 92.81 93 LYS A N 1
ATOM 731 C CA . LYS A 1 93 ? -5.201 10.034 8.397 1.00 92.81 93 LYS A CA 1
ATOM 732 C C . LYS A 1 93 ? -4.032 9.336 9.100 1.00 92.81 93 LYS A C 1
ATOM 734 O O . LYS A 1 93 ? -2.929 9.340 8.562 1.00 92.81 93 LYS A O 1
ATOM 739 N N . THR A 1 94 ? -4.274 8.746 10.267 1.00 93.88 94 THR A N 1
ATOM 740 C CA . THR A 1 94 ? -3.264 8.005 11.030 1.00 93.88 94 THR A CA 1
ATOM 741 C C . THR A 1 94 ? -2.922 6.692 10.333 1.00 93.88 94 THR A C 1
ATOM 743 O O . THR A 1 94 ? -1.748 6.461 10.062 1.00 93.88 94 THR 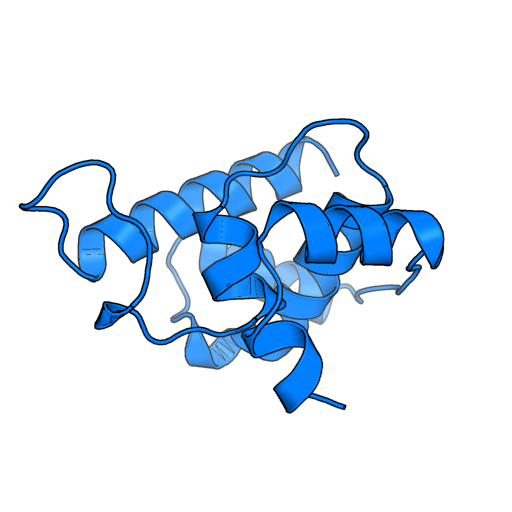A O 1
ATOM 746 N N . LEU A 1 95 ? -3.932 5.928 9.893 1.00 95.00 95 LEU A N 1
ATOM 747 C CA . LEU A 1 95 ? -3.730 4.710 9.096 1.00 95.00 95 LEU A CA 1
ATOM 748 C C . LEU A 1 95 ? -2.914 4.989 7.828 1.00 95.00 95 LEU A C 1
ATOM 750 O O . LEU A 1 95 ? -1.975 4.267 7.506 1.00 95.00 95 LEU A O 1
ATOM 754 N N . GLN A 1 96 ? -3.225 6.075 7.116 1.00 95.44 96 GLN A N 1
ATOM 755 C CA . GLN A 1 96 ? -2.478 6.456 5.921 1.00 95.44 96 GLN A CA 1
ATOM 756 C C . GLN A 1 96 ? -1.026 6.842 6.243 1.00 95.44 96 GLN A C 1
ATOM 758 O O . GLN A 1 96 ? -0.137 6.542 5.451 1.00 95.44 96 GLN A O 1
ATOM 763 N N . GLN A 1 97 ? -0.763 7.494 7.379 1.00 95.25 97 GLN A N 1
ATOM 764 C CA . GLN A 1 97 ? 0.606 7.796 7.813 1.00 95.25 97 GLN A CA 1
ATOM 765 C C . GLN A 1 97 ? 1.381 6.527 8.179 1.00 95.25 97 GLN A C 1
ATOM 767 O O . GLN A 1 97 ? 2.533 6.388 7.771 1.00 95.25 97 GLN A O 1
ATOM 772 N N . ARG A 1 98 ? 0.747 5.572 8.870 1.00 95.31 98 ARG A N 1
ATOM 773 C CA . ARG A 1 98 ? 1.356 4.269 9.172 1.00 95.31 98 ARG A CA 1
ATOM 774 C C . ARG A 1 98 ? 1.687 3.504 7.891 1.00 95.31 98 ARG A C 1
ATOM 776 O O . ARG A 1 98 ? 2.818 3.055 7.729 1.00 95.31 98 ARG A O 1
ATOM 783 N N . LEU A 1 99 ? 0.752 3.468 6.937 1.00 96.50 99 LEU A N 1
ATOM 784 C CA . LEU A 1 99 ? 0.973 2.852 5.628 1.00 96.50 99 LEU A CA 1
ATOM 785 C C . LEU A 1 99 ? 2.165 3.487 4.898 1.00 96.50 99 LEU A C 1
ATOM 787 O O . LEU A 1 99 ? 3.003 2.783 4.347 1.00 96.50 99 LEU A O 1
ATOM 791 N N . ARG A 1 100 ? 2.280 4.820 4.919 1.00 97.31 100 ARG A N 1
ATOM 792 C CA . ARG A 1 100 ? 3.428 5.526 4.326 1.00 97.31 100 ARG A CA 1
ATOM 793 C C . ARG A 1 100 ? 4.748 5.141 4.986 1.00 97.31 100 ARG A C 1
ATOM 795 O O . ARG A 1 100 ? 5.713 4.892 4.273 1.00 97.31 100 ARG A O 1
ATOM 802 N N . GLY A 1 101 ? 4.777 5.050 6.315 1.00 96.31 101 GLY A N 1
ATOM 803 C CA . GLY A 1 101 ? 5.957 4.604 7.059 1.00 96.31 101 GLY A CA 1
ATOM 804 C C . GLY A 1 101 ? 6.385 3.180 6.698 1.00 96.31 101 GLY A C 1
ATOM 805 O O . GLY A 1 101 ? 7.573 2.924 6.523 1.00 96.31 101 GLY A O 1
ATOM 806 N N . GLN A 1 102 ? 5.427 2.268 6.513 1.00 95.62 102 GLN A N 1
ATOM 807 C CA . GLN A 1 102 ? 5.709 0.898 6.073 1.00 95.62 102 GLN A CA 1
ATOM 808 C C . GLN A 1 102 ? 6.288 0.858 4.657 1.00 95.62 102 GLN A C 1
ATOM 810 O O . GLN A 1 102 ? 7.278 0.174 4.418 1.00 95.62 102 GLN A O 1
ATOM 815 N N . VAL A 1 103 ? 5.718 1.627 3.728 1.00 96.12 103 VAL A N 1
ATOM 816 C CA . VAL A 1 103 ? 6.219 1.706 2.347 1.00 96.12 103 VAL A CA 1
ATOM 817 C C . VAL A 1 103 ? 7.616 2.329 2.296 1.00 96.12 103 VAL A C 1
ATOM 819 O O . VAL A 1 103 ? 8.472 1.838 1.568 1.00 96.12 103 VAL A O 1
ATOM 822 N N . ASP A 1 104 ? 7.885 3.359 3.101 1.00 96.31 104 ASP A N 1
ATOM 823 C CA . ASP A 1 104 ? 9.224 3.949 3.222 1.00 96.31 104 ASP A CA 1
ATOM 824 C C . ASP A 1 104 ? 10.252 2.953 3.786 1.00 96.31 104 ASP A C 1
ATOM 826 O O . ASP A 1 104 ? 11.397 2.922 3.340 1.00 96.31 104 ASP A O 1
ATOM 830 N N . ALA A 1 105 ? 9.850 2.104 4.737 1.00 94.25 105 ALA A N 1
ATOM 831 C CA . ALA A 1 105 ? 10.704 1.035 5.248 1.00 94.25 105 ALA A CA 1
ATOM 832 C C . ALA A 1 105 ? 11.008 -0.021 4.172 1.00 94.25 105 ALA A C 1
ATOM 834 O O . ALA A 1 105 ? 12.157 -0.448 4.054 1.00 94.25 105 ALA A O 1
ATOM 835 N N . LEU A 1 106 ? 10.019 -0.394 3.349 1.00 93.62 106 LEU A N 1
ATOM 836 C CA . LEU A 1 106 ? 10.237 -1.288 2.208 1.00 93.62 106 LEU A CA 1
ATOM 837 C C . LEU A 1 106 ? 11.189 -0.676 1.181 1.00 93.62 106 LEU A C 1
ATOM 839 O O . LEU A 1 106 ? 12.097 -1.363 0.751 1.00 93.62 106 LEU A O 1
ATOM 843 N N . LEU A 1 107 ? 11.051 0.611 0.848 1.00 92.81 107 LEU A N 1
ATOM 844 C CA . LEU A 1 107 ? 11.950 1.320 -0.081 1.00 92.81 107 LEU A CA 1
ATOM 845 C C . LEU A 1 107 ? 13.415 1.402 0.387 1.00 92.81 107 LEU A C 1
ATOM 847 O O . LEU A 1 107 ? 14.278 1.817 -0.385 1.00 92.81 107 LEU A O 1
ATOM 851 N N . LYS A 1 108 ? 13.683 1.105 1.663 1.00 89.69 108 LYS A N 1
ATOM 852 C CA . LYS A 1 108 ? 15.031 1.056 2.248 1.00 89.69 108 LYS A CA 1
ATOM 853 C C . LYS A 1 108 ? 15.572 -0.371 2.363 1.00 89.69 108 LYS A C 1
ATOM 855 O O . LYS A 1 108 ? 16.779 -0.533 2.525 1.00 89.69 108 LYS A O 1
ATOM 860 N N . GLY A 1 109 ? 14.689 -1.371 2.373 1.00 81.38 109 GLY A N 1
ATOM 861 C CA . GLY A 1 109 ? 15.028 -2.794 2.496 1.00 81.38 109 GLY A CA 1
ATOM 862 C C . GLY A 1 109 ? 15.009 -3.555 1.165 1.00 81.38 109 GLY A C 1
ATOM 863 O O . GLY A 1 109 ? 15.737 -4.536 1.034 1.00 81.38 109 GLY A O 1
ATOM 864 N N . CYS A 1 110 ? 14.204 -3.077 0.212 1.00 66.81 110 CYS A N 1
ATOM 865 C CA . CYS A 1 110 ? 14.231 -3.329 -1.228 1.00 66.81 110 CYS A CA 1
ATOM 866 C C . CYS A 1 110 ? 14.914 -2.119 -1.924 1.00 66.81 110 CYS A C 1
ATOM 868 O O . CYS A 1 110 ? 15.529 -2.304 -2.988 1.00 66.81 110 CYS A O 1
#

pLDDT: mean 90.19, std 9.07, range [45.31, 97.38]

Radius of gyration: 13.16 Å; chains: 1; bounding box: 28×34×32 Å